Protein AF-A0A1F6SEW2-F1 (afdb_monomer)

Solvent-accessible surface area (backbone atoms only — not comparable to full-atom values): 3672 Å² total; per-residue (Å²): 132,86,85,83,73,78,70,76,59,64,88,41,28,44,67,51,51,55,52,51,52,50,52,51,43,51,56,47,24,74,76,68,72,50,78,76,53,69,69,56,54,52,48,53,51,51,50,53,40,49,54,42,26,73,75,66,76,43,72,57,88

Radius of gyration: 15.06 Å; Cα contacts (8 Å, |Δi|>4): 34; chains: 1; bounding box: 33×16×49 Å

Secondary structure (DSSP, 8-state):
---------GGG-HHHHHHHHHHHHHHHHHHH-PPPPHHHHHHHHHHHHHHHHHHHSS---

Nearest PDB structures (foldseek):
  2owy-assembly1_B  TM=6.973E-01  e=6.235E+00  Pseudomonas aeruginosa PAO1
  4ne1-assembly1_K  TM=6.768E-01  e=9.316E+00  Homo sapiens

Structure (mmCIF, N/CA/C/O backbone):
data_AF-A0A1F6SEW2-F1
#
_entry.id   AF-A0A1F6SEW2-F1
#
loop_
_atom_site.group_PDB
_atom_site.id
_atom_site.type_symbol
_atom_site.label_atom_id
_atom_site.label_alt_id
_atom_site.label_comp_id
_atom_site.label_asym_id
_atom_site.label_entity_id
_atom_site.label_seq_id
_atom_site.pdbx_PDB_ins_code
_atom_site.Cartn_x
_atom_site.Cartn_y
_atom_site.Cartn_z
_atom_site.occupancy
_atom_site.B_iso_or_equiv
_atom_site.auth_seq_id
_atom_site.auth_comp_id
_atom_site.auth_asym_id
_atom_site.auth_atom_id
_atom_site.pdbx_PDB_model_num
ATOM 1 N N . MET A 1 1 ? -13.754 2.071 38.063 1.00 45.97 1 MET A N 1
ATOM 2 C CA . MET A 1 1 ? -12.663 2.055 37.067 1.00 45.97 1 MET A CA 1
ATOM 3 C C . MET A 1 1 ? -13.172 1.282 35.868 1.00 45.97 1 MET A C 1
ATOM 5 O O . MET A 1 1 ? -13.261 0.066 35.950 1.00 45.97 1 MET A O 1
ATOM 9 N N . GLU A 1 2 ? -13.604 1.966 34.810 1.00 48.78 2 GLU A N 1
ATOM 10 C CA . GLU A 1 2 ? -13.921 1.288 33.550 1.00 48.78 2 GLU A CA 1
ATOM 11 C C . GLU A 1 2 ? -12.612 0.912 32.854 1.00 48.78 2 GLU A C 1
ATOM 13 O O . GLU A 1 2 ? -11.857 1.775 32.410 1.00 48.78 2 GLU A O 1
ATOM 18 N N . THR A 1 3 ? -12.324 -0.383 32.765 1.00 58.38 3 THR A N 1
ATOM 19 C CA . THR A 1 3 ? -11.220 -0.916 31.965 1.00 58.38 3 THR A CA 1
ATOM 20 C C . THR A 1 3 ? -11.668 -1.041 30.509 1.00 58.38 3 THR A C 1
ATOM 22 O O . THR A 1 3 ? -11.820 -2.143 29.989 1.00 58.38 3 THR A O 1
ATOM 25 N N . ASN A 1 4 ? -11.916 0.082 29.835 1.00 57.00 4 ASN A N 1
ATOM 26 C CA . ASN A 1 4 ? -12.141 0.079 28.389 1.00 57.00 4 ASN A CA 1
ATOM 27 C C . ASN A 1 4 ? -10.785 -0.012 27.664 1.00 57.00 4 ASN A C 1
ATOM 29 O O . ASN A 1 4 ? -10.288 0.974 27.130 1.00 57.00 4 ASN A O 1
ATOM 33 N N . SER A 1 5 ? -10.151 -1.192 27.664 1.00 55.75 5 SER A N 1
ATOM 34 C CA . SER A 1 5 ? -8.918 -1.456 26.900 1.00 55.75 5 SER A CA 1
ATOM 35 C C . SER A 1 5 ? -9.199 -2.133 25.554 1.00 55.75 5 SER A C 1
ATOM 37 O O . SER A 1 5 ? -8.501 -3.063 25.143 1.00 55.75 5 SER A O 1
ATOM 39 N N . ALA A 1 6 ? -10.197 -1.645 24.812 1.00 60.09 6 ALA A N 1
ATOM 40 C CA . ALA A 1 6 ? -10.285 -1.956 23.390 1.00 60.09 6 ALA A CA 1
ATOM 41 C C . ALA A 1 6 ? -9.070 -1.316 22.694 1.00 60.09 6 ALA A C 1
ATOM 43 O O . ALA A 1 6 ? -9.097 -0.159 22.281 1.00 60.09 6 ALA A O 1
ATOM 44 N N . SER A 1 7 ? -7.957 -2.049 22.643 1.00 65.31 7 SER A N 1
ATOM 45 C CA . SER A 1 7 ? -6.737 -1.623 21.964 1.00 65.31 7 SER A CA 1
ATOM 46 C C . SER A 1 7 ? -7.084 -1.326 20.510 1.00 65.31 7 SER A C 1
ATOM 48 O O . SER A 1 7 ? -7.425 -2.241 19.758 1.00 65.31 7 SER A O 1
ATOM 50 N N . LYS A 1 8 ? -7.025 -0.048 20.115 1.00 66.88 8 LYS A N 1
ATOM 51 C CA . LYS A 1 8 ? -7.220 0.367 18.723 1.00 66.88 8 LYS A CA 1
ATOM 52 C C . LYS A 1 8 ? -6.258 -0.441 17.858 1.00 66.88 8 LYS A C 1
ATOM 54 O O . LYS A 1 8 ? -5.043 -0.392 18.052 1.00 66.88 8 LYS A O 1
ATOM 59 N N . LYS A 1 9 ? -6.801 -1.220 16.926 1.00 82.88 9 LYS A N 1
ATOM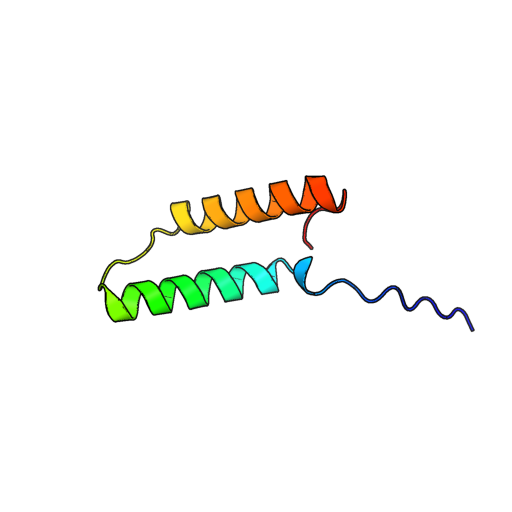 60 C CA . LYS A 1 9 ? -6.006 -2.088 16.058 1.00 82.88 9 LYS A CA 1
ATOM 61 C C . LYS A 1 9 ? -5.109 -1.202 15.195 1.00 82.88 9 LYS A C 1
ATOM 63 O O . LYS A 1 9 ? -5.606 -0.417 14.395 1.00 82.88 9 LYS A O 1
ATOM 68 N N . PHE A 1 10 ? -3.790 -1.311 15.344 1.00 83.62 10 PHE A N 1
ATOM 69 C CA . PHE A 1 10 ? -2.835 -0.443 14.636 1.00 83.62 10 PHE A CA 1
ATOM 70 C C . PHE A 1 10 ? -2.968 -0.536 13.105 1.00 83.62 10 PHE A C 1
ATOM 72 O O . PHE A 1 10 ? -2.762 0.450 12.406 1.00 83.62 10 PHE A O 1
ATOM 79 N N . TYR A 1 11 ? -3.391 -1.693 12.586 1.00 83.38 11 TYR A N 1
ATOM 80 C CA . TYR A 1 11 ? -3.663 -1.915 11.164 1.00 83.38 11 TYR A CA 1
ATOM 81 C C . TYR A 1 11 ? -4.955 -1.248 10.671 1.00 83.38 11 TYR A C 1
ATOM 83 O O . TYR A 1 11 ? -5.195 -1.205 9.471 1.00 83.38 11 TYR A O 1
ATOM 91 N N . GLN A 1 12 ? -5.796 -0.714 11.559 1.00 83.56 12 GLN A N 1
ATOM 92 C CA . GLN A 1 12 ? -6.872 0.202 11.165 1.00 83.56 12 GLN A CA 1
ATOM 93 C C . GLN A 1 12 ? -6.347 1.642 10.959 1.00 83.56 12 GLN A C 1
ATOM 95 O O . GLN A 1 12 ? -7.097 2.528 10.568 1.00 83.56 12 GLN A O 1
ATOM 100 N N . SER A 1 13 ? -5.052 1.860 11.217 1.00 86.12 13 SER A N 1
ATOM 101 C CA . SER A 1 13 ? -4.212 3.014 10.893 1.00 86.12 13 SER A CA 1
ATOM 102 C C . SER A 1 13 ? -4.202 3.465 9.429 1.00 86.12 13 SER A C 1
ATOM 104 O O . SER A 1 13 ? -3.507 2.811 8.650 1.00 86.12 13 SER A O 1
ATOM 106 N N . LYS A 1 14 ? -4.805 4.593 9.019 1.00 83.38 14 LYS A N 1
ATOM 107 C CA . LYS A 1 14 ? -4.489 5.161 7.688 1.00 83.38 14 LYS A CA 1
ATOM 108 C C . LYS A 1 14 ? -3.003 5.480 7.550 1.00 83.38 14 LYS A C 1
ATOM 110 O O . LYS A 1 14 ? -2.374 5.097 6.567 1.00 83.38 14 LYS A O 1
ATOM 115 N N . THR A 1 15 ? -2.433 6.133 8.559 1.00 88.62 15 THR A N 1
ATOM 116 C CA . THR A 1 15 ? -1.009 6.490 8.602 1.00 88.62 15 THR A CA 1
ATOM 117 C C . THR A 1 15 ? -0.117 5.256 8.509 1.00 88.62 15 THR A C 1
ATOM 119 O O . THR A 1 15 ? 0.895 5.281 7.814 1.00 88.62 15 THR A O 1
ATOM 122 N N . PHE A 1 16 ? -0.516 4.156 9.155 1.00 90.88 16 PHE A N 1
ATOM 123 C CA . PHE A 1 16 ? 0.206 2.888 9.069 1.00 90.88 16 PHE A CA 1
ATOM 124 C C . PHE A 1 16 ? 0.321 2.408 7.614 1.00 90.88 16 PHE A C 1
ATOM 126 O O . PHE A 1 16 ? 1.429 2.174 7.133 1.00 90.88 16 PHE A O 1
ATOM 133 N N . TRP A 1 17 ? -0.794 2.339 6.882 1.00 92.38 17 TRP A N 1
ATOM 134 C CA . TRP A 1 17 ? -0.783 1.868 5.494 1.00 92.38 17 TRP A CA 1
ATOM 135 C C . TRP A 1 17 ? -0.094 2.823 4.529 1.00 92.38 17 TRP A C 1
ATOM 137 O O . TRP A 1 17 ? 0.637 2.365 3.655 1.00 92.38 17 TRP A O 1
ATOM 147 N N . VAL A 1 18 ? -0.265 4.135 4.703 1.00 92.50 18 VAL A N 1
ATOM 148 C CA . VAL A 1 18 ? 0.443 5.133 3.885 1.00 92.50 18 VAL A CA 1
ATOM 149 C C . VAL A 1 18 ? 1.955 4.970 4.029 1.00 92.50 18 VAL A C 1
ATOM 151 O O . VAL A 1 18 ? 2.661 4.941 3.022 1.00 92.50 18 VAL A O 1
ATOM 154 N N . ASN A 1 19 ? 2.454 4.782 5.253 1.00 95.62 19 ASN A N 1
ATOM 155 C CA . ASN A 1 19 ? 3.882 4.581 5.494 1.00 95.62 19 ASN A CA 1
ATOM 156 C C . ASN A 1 19 ? 4.390 3.266 4.887 1.00 95.62 19 ASN A C 1
ATOM 158 O O . ASN A 1 19 ? 5.460 3.250 4.284 1.00 95.62 19 ASN A O 1
ATOM 162 N N . ILE A 1 20 ? 3.618 2.180 4.997 1.00 95.56 20 ILE A N 1
ATOM 163 C CA . ILE A 1 20 ? 3.971 0.883 4.400 1.00 95.56 20 ILE A CA 1
ATOM 164 C C . ILE A 1 20 ? 4.022 0.968 2.871 1.00 95.56 20 ILE A C 1
ATOM 166 O O . ILE A 1 20 ? 4.998 0.515 2.276 1.00 95.56 20 ILE A O 1
ATOM 170 N N . ILE A 1 21 ? 3.016 1.572 2.230 1.00 95.81 21 ILE A N 1
ATOM 171 C CA . ILE A 1 21 ? 2.984 1.749 0.769 1.00 95.81 21 ILE A CA 1
ATOM 172 C C . ILE A 1 21 ? 4.141 2.643 0.319 1.00 95.81 21 ILE A C 1
ATOM 174 O O . ILE A 1 21 ? 4.815 2.317 -0.655 1.00 95.81 21 ILE A O 1
ATOM 178 N N . SER A 1 22 ? 4.418 3.722 1.056 1.00 94.44 22 SER A N 1
ATOM 179 C CA . SER A 1 22 ? 5.534 4.627 0.758 1.00 94.44 22 SER A CA 1
ATOM 180 C C . SER A 1 22 ? 6.876 3.902 0.846 1.00 94.44 22 SER A C 1
ATOM 182 O O . SER A 1 22 ? 7.689 3.988 -0.072 1.00 94.44 22 SER A O 1
ATOM 184 N N . LEU A 1 23 ? 7.095 3.130 1.915 1.00 97.19 23 LEU A N 1
ATOM 185 C CA . LEU A 1 23 ? 8.312 2.340 2.090 1.00 97.19 23 LEU A CA 1
ATOM 186 C C . LEU A 1 23 ? 8.460 1.285 0.988 1.00 97.19 23 LEU A C 1
ATOM 188 O O . LEU A 1 23 ? 9.537 1.147 0.413 1.00 97.19 23 LEU A O 1
ATOM 192 N N . ALA A 1 24 ? 7.382 0.576 0.652 1.00 95.44 24 ALA A N 1
ATOM 193 C CA . ALA A 1 24 ? 7.382 -0.393 -0.439 1.00 95.44 24 ALA A CA 1
ATOM 194 C C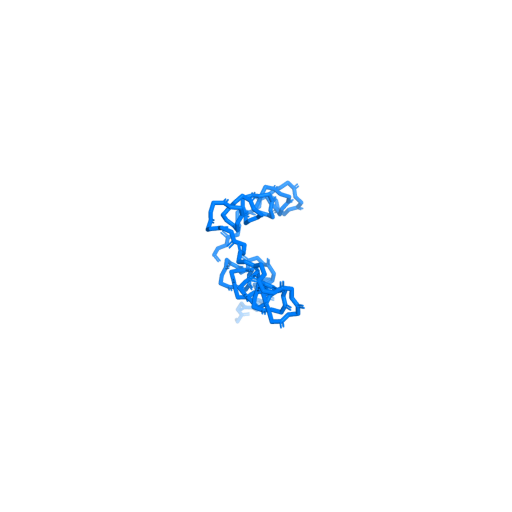 . ALA A 1 24 ? 7.698 0.273 -1.789 1.00 95.44 24 ALA A C 1
ATOM 196 O O . ALA A 1 24 ? 8.510 -0.247 -2.551 1.00 95.44 24 ALA A O 1
ATOM 197 N N . GLY A 1 25 ? 7.123 1.447 -2.062 1.00 95.75 25 GLY A N 1
ATOM 198 C CA . GLY A 1 25 ? 7.415 2.235 -3.258 1.00 95.75 25 GLY A CA 1
ATOM 199 C C . GL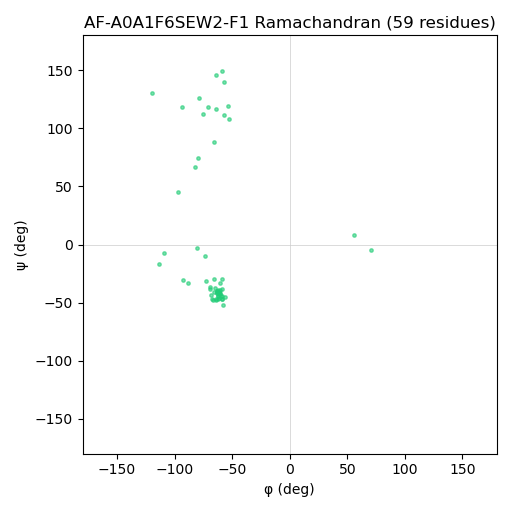Y A 1 25 ? 8.888 2.627 -3.352 1.00 95.75 25 GLY A C 1
ATOM 200 O O . GLY A 1 25 ? 9.499 2.431 -4.400 1.00 95.75 25 GLY A O 1
ATOM 201 N N . LEU A 1 26 ? 9.486 3.084 -2.246 1.00 96.56 26 LEU A N 1
ATOM 202 C CA . LEU A 1 26 ? 10.915 3.407 -2.183 1.00 96.56 26 LEU A CA 1
ATOM 203 C C . LEU A 1 26 ? 11.805 2.181 -2.437 1.00 96.56 26 LEU A C 1
ATOM 205 O O . LEU A 1 26 ? 12.810 2.295 -3.133 1.00 96.56 26 LEU A O 1
ATOM 209 N N . LEU A 1 27 ? 11.436 1.006 -1.917 1.00 97.12 27 LEU A N 1
ATOM 210 C CA . LEU A 1 27 ? 12.179 -0.242 -2.141 1.00 97.12 27 LEU A CA 1
ATOM 211 C C . LEU A 1 27 ? 12.076 -0.751 -3.584 1.00 97.12 27 LEU A C 1
ATOM 213 O O . LEU A 1 27 ? 13.037 -1.303 -4.119 1.00 97.12 27 LEU A O 1
ATOM 217 N N . VAL A 1 28 ? 10.914 -0.589 -4.220 1.00 95.88 28 VAL A N 1
ATOM 218 C CA . VAL A 1 28 ? 10.740 -0.916 -5.643 1.00 95.88 28 VAL A CA 1
ATOM 219 C C . VAL A 1 28 ? 11.553 0.052 -6.496 1.00 95.88 28 VAL A C 1
ATOM 221 O O . VAL A 1 28 ? 12.303 -0.381 -7.374 1.00 95.88 28 VAL A O 1
ATOM 224 N N . GLN A 1 29 ? 11.460 1.349 -6.203 1.00 96.25 29 GLN A N 1
ATOM 225 C CA . GLN A 1 29 ? 12.201 2.385 -6.909 1.00 96.25 29 GLN A CA 1
ATOM 226 C C . GLN A 1 29 ? 13.717 2.197 -6.771 1.00 96.25 29 GLN A C 1
ATOM 228 O O . GLN A 1 29 ? 14.425 2.337 -7.765 1.00 96.25 29 GLN A O 1
ATOM 233 N N . SER A 1 30 ? 14.225 1.834 -5.587 1.00 97.00 30 SER A N 1
ATOM 234 C CA . SER A 1 30 ? 15.669 1.660 -5.369 1.00 97.00 30 SER A CA 1
ATOM 235 C C . SER A 1 30 ? 16.268 0.494 -6.159 1.00 97.00 30 SER A C 1
ATOM 237 O O . SER A 1 30 ? 17.431 0.561 -6.545 1.00 97.00 30 SER A O 1
ATOM 239 N N . GLN A 1 31 ? 15.483 -0.554 -6.431 1.00 96.88 31 GLN A N 1
ATOM 240 C CA . GLN A 1 31 ? 15.949 -1.739 -7.158 1.00 96.88 31 GLN A CA 1
ATOM 241 C C . GLN A 1 31 ? 15.713 -1.664 -8.669 1.00 96.88 31 GLN A C 1
ATOM 243 O O . GLN A 1 31 ? 16.472 -2.249 -9.437 1.00 96.88 31 GLN A O 1
ATOM 248 N N . THR A 1 32 ? 14.658 -0.973 -9.105 1.00 96.94 32 THR A N 1
ATOM 249 C CA . THR A 1 32 ? 14.218 -0.988 -10.513 1.00 96.94 32 THR A CA 1
ATOM 250 C C . THR A 1 32 ? 14.372 0.355 -11.222 1.00 96.94 32 THR A C 1
ATOM 252 O O . THR A 1 32 ? 14.275 0.412 -12.444 1.00 96.94 32 THR A O 1
ATOM 255 N N . GLY A 1 33 ? 14.549 1.450 -10.476 1.00 94.25 33 GLY A N 1
ATOM 256 C CA . GLY A 1 33 ? 14.451 2.818 -10.992 1.00 94.25 33 GLY A CA 1
ATOM 257 C C . GLY A 1 33 ? 13.024 3.249 -11.358 1.00 94.25 33 GLY A C 1
ATOM 258 O O . GLY A 1 33 ? 12.807 4.411 -11.696 1.00 94.25 33 GLY A O 1
ATOM 259 N N . PHE A 1 34 ? 12.040 2.346 -11.278 1.00 94.50 34 PHE A N 1
ATOM 260 C CA . PHE A 1 34 ? 10.652 2.637 -11.605 1.00 94.50 34 PHE A CA 1
ATOM 261 C C . PHE A 1 34 ? 9.962 3.376 -10.456 1.00 94.50 34 PHE A C 1
ATOM 263 O O . PHE A 1 34 ? 9.939 2.912 -9.315 1.00 94.50 34 PHE A O 1
ATOM 270 N N . ILE A 1 35 ? 9.363 4.522 -10.772 1.00 94.62 35 ILE A N 1
ATOM 271 C CA . ILE A 1 35 ? 8.599 5.331 -9.823 1.00 94.62 35 ILE A CA 1
ATOM 272 C C . ILE A 1 35 ? 7.135 4.924 -9.929 1.00 94.62 35 ILE A C 1
ATOM 274 O O . ILE A 1 35 ? 6.521 5.096 -10.979 1.00 94.62 35 ILE A O 1
ATOM 278 N N . ILE A 1 36 ? 6.567 4.413 -8.836 1.00 94.31 36 ILE A N 1
ATOM 279 C CA . ILE A 1 36 ? 5.139 4.089 -8.785 1.00 94.31 36 ILE A CA 1
ATOM 280 C C . ILE A 1 36 ? 4.340 5.404 -8.763 1.00 94.31 36 ILE A C 1
ATOM 282 O O . ILE A 1 36 ? 4.482 6.160 -7.794 1.00 94.31 36 ILE A O 1
ATOM 286 N N . PRO A 1 37 ? 3.483 5.674 -9.767 1.00 95.62 37 PRO A N 1
ATOM 287 C CA . PRO A 1 37 ? 2.681 6.894 -9.815 1.00 95.62 37 PRO A CA 1
ATOM 288 C C . PRO A 1 37 ? 1.762 7.034 -8.599 1.00 95.62 37 PRO A C 1
ATOM 290 O O . PRO A 1 37 ? 1.286 6.039 -8.03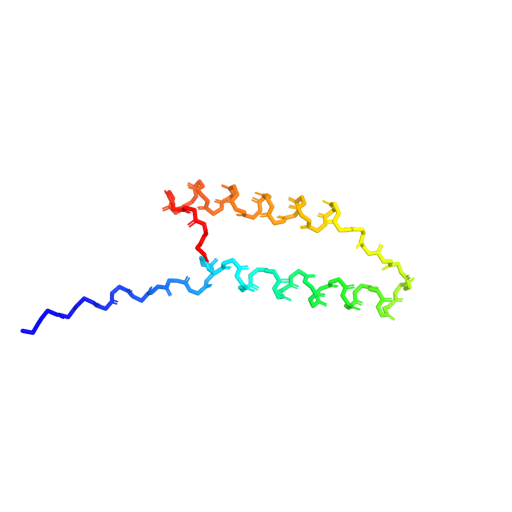9 1.00 95.62 37 PRO A O 1
ATOM 293 N N . ALA A 1 38 ? 1.481 8.275 -8.203 1.00 93.19 38 ALA A N 1
ATOM 294 C CA . ALA A 1 38 ? 0.669 8.574 -7.024 1.00 93.19 38 ALA A CA 1
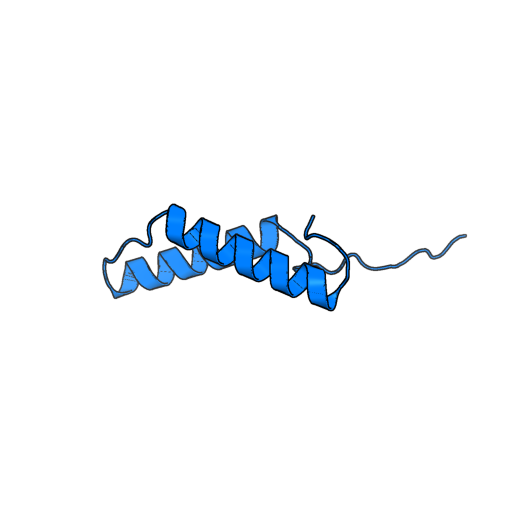ATOM 295 C C . ALA A 1 38 ? -0.756 8.001 -7.136 1.00 93.19 38 ALA A C 1
ATOM 297 O O . ALA A 1 38 ? -1.324 7.542 -6.147 1.00 93.19 38 ALA A O 1
ATOM 298 N N . GLU A 1 39 ? -1.307 7.956 -8.346 1.00 94.69 39 GLU A N 1
ATOM 299 C CA . GLU A 1 39 ? -2.627 7.411 -8.661 1.00 94.69 39 GLU A CA 1
ATOM 300 C C . GLU A 1 39 ? -2.700 5.913 -8.352 1.00 94.69 39 GLU A C 1
ATOM 302 O O . GLU A 1 39 ? -3.686 5.433 -7.789 1.00 94.69 39 GLU A O 1
ATOM 307 N N . VAL A 1 40 ? -1.629 5.173 -8.659 1.00 95.75 40 VAL A N 1
ATOM 308 C CA . VAL A 1 40 ? -1.534 3.738 -8.363 1.00 95.75 40 VAL A CA 1
ATOM 309 C C . VAL A 1 40 ? -1.441 3.520 -6.854 1.00 95.75 40 VAL A C 1
ATOM 311 O O . VAL A 1 40 ? -2.152 2.674 -6.312 1.00 95.75 40 VAL A O 1
ATOM 314 N N . GLN A 1 41 ? -0.632 4.316 -6.149 1.00 94.62 41 GLN A N 1
ATOM 315 C CA . GLN A 1 41 ? -0.530 4.243 -4.685 1.00 94.62 41 GLN A CA 1
ATOM 316 C C . GLN A 1 41 ? -1.872 4.562 -3.999 1.00 94.62 41 GLN A C 1
ATOM 318 O O . GLN A 1 41 ? -2.281 3.858 -3.072 1.00 94.62 41 GLN A O 1
ATOM 323 N N . ALA A 1 42 ? -2.604 5.566 -4.491 1.00 94.00 42 ALA A N 1
ATOM 324 C CA . ALA A 1 42 ? -3.945 5.908 -4.013 1.00 94.00 42 ALA A CA 1
ATOM 325 C C . ALA A 1 42 ? -4.974 4.797 -4.298 1.00 94.00 42 ALA A C 1
ATOM 327 O O . ALA A 1 42 ? -5.833 4.508 -3.456 1.00 94.00 42 ALA A O 1
ATOM 328 N N . GLY A 1 43 ? -4.864 4.131 -5.452 1.00 95.50 43 GLY A N 1
ATOM 329 C CA . GLY A 1 43 ? -5.668 2.958 -5.795 1.00 95.50 43 GLY A CA 1
ATOM 330 C C . GLY A 1 43 ? -5.441 1.799 -4.822 1.00 95.50 43 GLY A C 1
ATOM 331 O O . GLY A 1 43 ? -6.405 1.243 -4.293 1.00 95.50 43 GLY A O 1
ATOM 332 N N . ILE A 1 44 ? -4.178 1.492 -4.502 1.00 94.38 44 ILE A N 1
ATOM 333 C CA . ILE A 1 44 ? -3.810 0.459 -3.516 1.00 94.38 44 ILE A CA 1
ATOM 334 C C . ILE A 1 44 ? -4.420 0.776 -2.148 1.00 94.38 44 ILE A C 1
ATOM 336 O O . ILE A 1 44 ? -5.049 -0.089 -1.534 1.00 94.38 44 ILE A O 1
ATOM 340 N N . LEU A 1 45 ? -4.295 2.024 -1.687 1.00 92.75 45 LEU A N 1
ATOM 341 C CA . LEU A 1 45 ? -4.870 2.445 -0.411 1.00 92.75 45 LEU A CA 1
ATOM 342 C C . LEU A 1 45 ? -6.397 2.286 -0.410 1.00 92.75 45 LEU A C 1
ATOM 344 O O . LEU A 1 45 ? -6.969 1.784 0.549 1.00 92.75 45 LEU A O 1
ATOM 348 N N . THR A 1 46 ? -7.066 2.641 -1.505 1.00 93.38 46 THR A N 1
ATOM 349 C CA . THR A 1 46 ? -8.520 2.468 -1.650 1.00 93.38 46 THR A CA 1
ATOM 350 C C . THR A 1 46 ? -8.943 1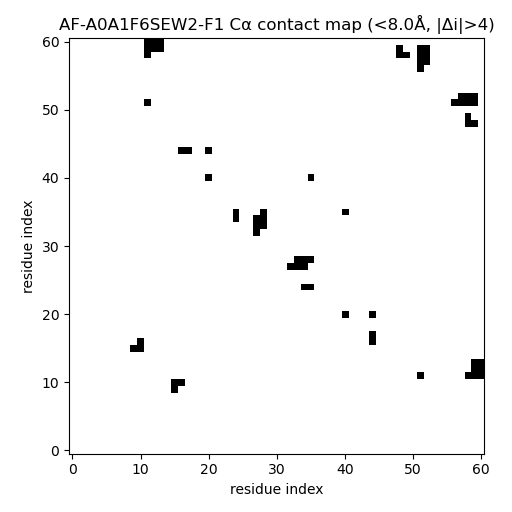.001 -1.543 1.00 93.38 46 THR A C 1
ATOM 352 O O . THR A 1 46 ? -9.923 0.692 -0.859 1.00 93.38 46 THR A O 1
ATOM 355 N N . VAL A 1 47 ? -8.195 0.084 -2.165 1.00 93.81 47 VAL A N 1
ATOM 356 C CA . VAL A 1 47 ? -8.453 -1.361 -2.067 1.00 93.81 47 VAL A CA 1
ATOM 357 C C . VAL A 1 47 ? -8.267 -1.852 -0.632 1.00 93.81 47 VAL A C 1
ATOM 359 O O . VAL A 1 47 ? -9.161 -2.513 -0.102 1.00 93.81 47 VAL A O 1
ATOM 362 N N . ILE A 1 48 ? -7.167 -1.477 0.031 1.00 90.44 48 ILE A N 1
ATOM 363 C CA . ILE A 1 48 ? -6.909 -1.826 1.439 1.00 90.44 48 ILE A CA 1
ATOM 364 C C . ILE A 1 48 ? -8.063 -1.353 2.328 1.00 90.44 48 ILE A C 1
ATOM 366 O O . ILE A 1 48 ? -8.586 -2.123 3.133 1.00 90.44 48 ILE A O 1
ATOM 370 N N . ASN A 1 49 ? -8.526 -0.119 2.126 1.00 88.44 49 ASN A N 1
ATOM 371 C CA . ASN A 1 49 ? -9.628 0.461 2.896 1.00 88.44 49 ASN A CA 1
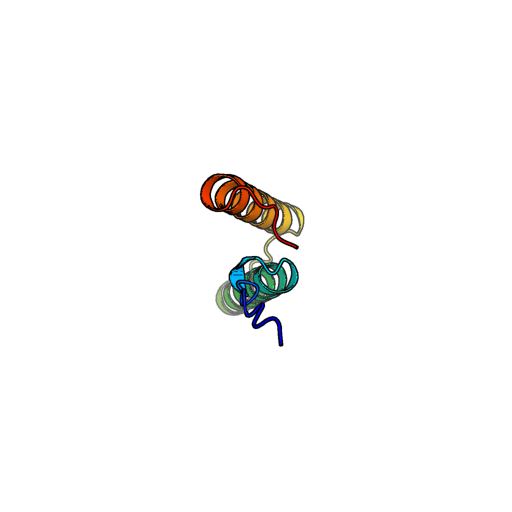ATOM 372 C C . ASN A 1 49 ? -10.926 -0.299 2.679 1.00 88.44 49 ASN A C 1
ATOM 374 O O . ASN A 1 49 ? -11.688 -0.504 3.618 1.00 88.44 49 ASN A O 1
ATOM 378 N N . THR A 1 50 ? -11.172 -0.716 1.442 1.00 89.31 50 THR A N 1
ATOM 379 C CA . THR A 1 50 ? -12.364 -1.468 1.063 1.00 89.31 50 THR A CA 1
ATOM 380 C C . THR A 1 50 ? -12.361 -2.851 1.715 1.00 89.31 50 THR A C 1
ATOM 382 O O . THR A 1 50 ? -13.341 -3.226 2.354 1.00 89.31 50 THR A O 1
ATOM 385 N N . VAL A 1 51 ? -11.243 -3.580 1.643 1.00 88.06 51 VAL A N 1
ATOM 386 C CA . VAL A 1 51 ? -11.088 -4.902 2.277 1.00 88.06 51 VAL A CA 1
ATOM 387 C C . VAL A 1 51 ? -11.215 -4.808 3.798 1.00 88.06 51 VAL A C 1
ATOM 389 O O . VAL A 1 51 ? -11.934 -5.600 4.413 1.00 88.06 51 VAL A O 1
ATOM 392 N N . LEU A 1 52 ? -10.572 -3.818 4.419 1.00 83.75 52 LEU A N 1
ATOM 393 C CA . LEU A 1 52 ? -10.697 -3.591 5.859 1.00 83.75 52 LEU A CA 1
ATOM 394 C C . LEU A 1 52 ? -12.133 -3.235 6.238 1.00 83.75 52 LEU A C 1
ATOM 396 O O . LEU A 1 52 ? -12.673 -3.819 7.167 1.00 83.75 52 LEU A O 1
ATOM 400 N N . ARG A 1 53 ? -12.813 -2.394 5.454 1.00 82.69 53 ARG A N 1
ATOM 401 C CA . ARG A 1 53 ? -14.221 -2.066 5.690 1.00 82.69 53 ARG A CA 1
ATOM 402 C C . ARG A 1 53 ? -15.124 -3.295 5.626 1.00 82.69 53 ARG A C 1
ATOM 404 O O . ARG A 1 53 ? -16.030 -3.403 6.440 1.00 82.69 53 ARG A O 1
ATOM 411 N N . PHE A 1 54 ? -14.885 -4.23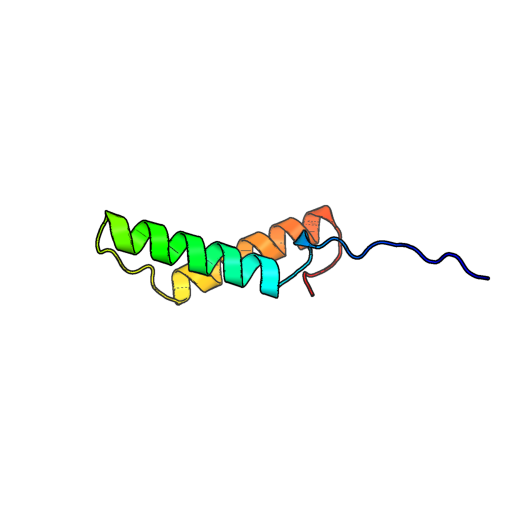1 4.710 1.00 83.19 54 PHE A N 1
ATOM 412 C CA . PHE A 1 54 ? -15.676 -5.464 4.651 1.00 83.19 54 PHE A CA 1
ATOM 413 C C . PHE A 1 54 ? -15.362 -6.444 5.788 1.00 83.19 54 PHE A C 1
ATOM 415 O O . PHE A 1 54 ? -16.252 -7.162 6.230 1.00 83.19 54 PHE A O 1
ATOM 422 N N . THR A 1 55 ? -14.124 -6.469 6.287 1.00 81.00 55 THR A N 1
ATOM 423 C CA . THR A 1 55 ? -13.704 -7.406 7.346 1.00 81.00 55 THR A CA 1
ATOM 424 C C . THR A 1 55 ? -13.945 -6.879 8.760 1.00 81.00 55 THR A C 1
ATOM 426 O O . THR A 1 55 ? -14.251 -7.664 9.654 1.00 81.00 55 THR A O 1
ATOM 429 N N . THR A 1 56 ? -13.838 -5.567 8.985 1.00 75.62 56 THR A N 1
ATOM 430 C CA . THR A 1 56 ? -14.020 -4.939 10.304 1.00 75.62 56 THR A CA 1
ATOM 431 C C . THR A 1 56 ? -15.303 -4.125 10.419 1.00 75.62 56 THR A C 1
ATOM 433 O O . THR A 1 56 ? -15.603 -3.667 11.512 1.00 75.62 56 THR A O 1
ATOM 436 N N . SER A 1 57 ? -16.055 -3.918 9.328 1.00 73.12 57 SER A N 1
ATOM 437 C CA . SER A 1 57 ? -17.196 -2.977 9.256 1.00 73.12 57 SER A CA 1
ATOM 438 C C . SER A 1 57 ? -16.854 -1.529 9.644 1.00 73.12 57 SER A C 1
ATOM 440 O O . SER A 1 57 ? -17.731 -0.672 9.716 1.00 73.12 57 SER A O 1
ATOM 442 N N . GLU A 1 58 ? -15.570 -1.229 9.828 1.00 66.94 58 GLU A N 1
ATOM 443 C CA . GLU A 1 58 ? -15.054 0.065 10.257 1.00 66.94 58 GLU A CA 1
ATOM 444 C C . GLU A 1 58 ? -14.124 0.602 9.165 1.00 66.94 58 GLU A C 1
ATOM 446 O O . GLU A 1 58 ? -13.247 -0.132 8.700 1.00 66.94 58 GLU A O 1
ATOM 451 N N . PRO A 1 59 ? -14.289 1.860 8.721 1.00 63.78 59 PRO A N 1
ATOM 452 C CA . PRO A 1 59 ? -13.297 2.488 7.863 1.00 63.78 59 PRO A CA 1
ATOM 453 C C . PRO A 1 59 ? -11.979 2.634 8.632 1.00 63.78 59 PRO A C 1
ATOM 455 O O . PRO A 1 59 ? -11.984 2.903 9.835 1.00 63.78 59 PRO A O 1
ATOM 458 N N . ILE A 1 60 ? -10.847 2.501 7.938 1.00 66.94 60 ILE A N 1
ATOM 459 C CA . ILE A 1 60 ? -9.565 2.890 8.530 1.00 66.94 60 ILE A CA 1
ATOM 460 C C . ILE A 1 60 ? -9.599 4.361 8.965 1.00 66.94 60 ILE A C 1
ATOM 462 O O . ILE A 1 60 ? -10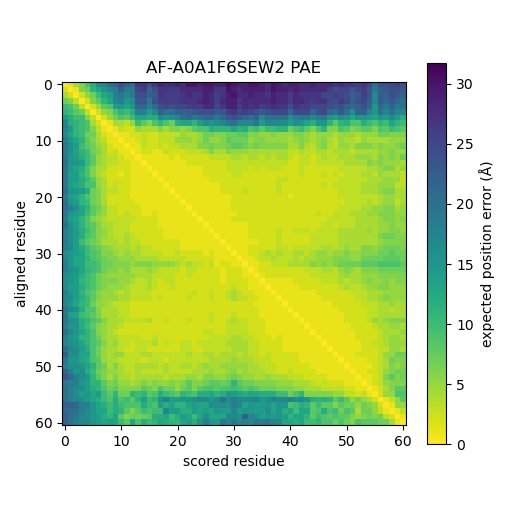.146 5.215 8.258 1.00 66.94 60 ILE A O 1
ATOM 466 N N . GLN A 1 61 ? -9.012 4.641 10.127 1.00 64.25 61 GLN A N 1
ATOM 467 C CA . GLN A 1 61 ? -8.989 5.965 10.751 1.00 64.25 61 GLN A CA 1
ATOM 468 C C . GLN A 1 61 ? -7.662 6.680 10.515 1.00 64.25 61 GLN A C 1
ATOM 470 O O . GLN A 1 61 ? -6.593 6.053 10.714 1.00 64.25 61 GLN A O 1
#

Sequence (61 aa):
METNSASKKFYQSKTFWVNIISLAGLLVQSQTGFIIPAEVQAGILTVINTVLRFTTSEPIQ

pLDDT: mean 85.0, std 13.81, range [45.97, 97.19]

Foldseek 3Di:
DDPPPPPDDCLLAPVVLLVVLVVVQVVCCVVPVDHDDPVVSVVVSVVSQVVCCVVVVDGRD

Mean predicted aligned error: 6.91 Å